Protein AF-A0A941WQU3-F1 (afdb_monomer_lite)

Secondary structure (DSSP, 8-state):
---TTTTT--GGGHHHHHHHHHHHHHHSSS-HHHHHHHHHHHHHHHT--GGGHHHHHHHHHHHHHHSSS-HHHHHHHHHHHHHHHHHH-

Radius of gyration: 12.36 Å; chains: 1; bounding box: 22×33×31 Å

Foldseek 3Di:
DPQVVVLVDDPVLSVVLVVLLVVCCVQFPDHSVRCSNLLSLLCVLQVNDSVCNNVVSVVLSVCCVPDPDGSVVVSVVSNVVSNVVSVVD

Sequence (89 aa):
MATAGQLGINKNYLADFSRTMIDLGNSTDIVADEAASTLAKFANITNMDQSLFGNLGATLVDLGNKFATTESSIMEMSLRLAAAGHQVG

Structure (mmCIF, N/CA/C/O backbone):
data_AF-A0A941WQU3-F1
#
_entry.id   AF-A0A941WQU3-F1
#
loop_
_atom_site.group_PDB
_atom_site.id
_atom_site.type_symbol
_atom_site.label_atom_id
_atom_site.label_alt_id
_atom_site.label_comp_id
_atom_site.label_asym_id
_atom_site.label_entity_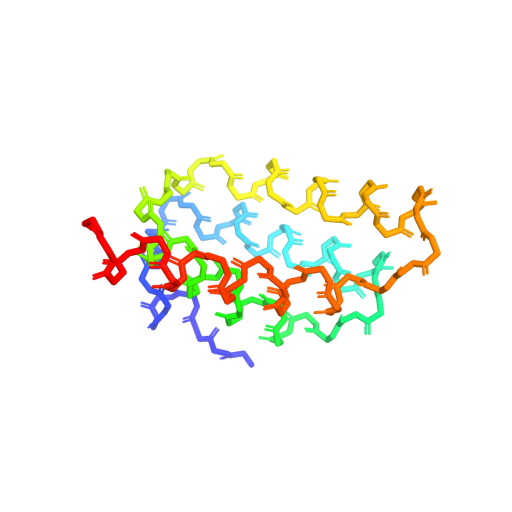id
_atom_site.label_seq_id
_atom_site.pdbx_PDB_ins_code
_atom_site.Cartn_x
_atom_site.Cartn_y
_atom_site.Cartn_z
_atom_site.occupancy
_atom_site.B_iso_or_equiv
_atom_site.auth_seq_id
_atom_site.auth_comp_id
_atom_site.auth_asym_id
_atom_site.auth_atom_id
_atom_site.pdbx_PDB_model_num
ATOM 1 N N . MET A 1 1 ? 11.100 -9.344 7.288 1.00 46.59 1 MET A N 1
ATOM 2 C CA . MET A 1 1 ? 9.698 -9.700 7.583 1.00 46.59 1 MET A CA 1
ATOM 3 C C . MET A 1 1 ? 9.241 -9.049 8.876 1.00 46.59 1 MET A C 1
ATOM 5 O O . MET A 1 1 ? 9.218 -9.685 9.928 1.00 46.59 1 MET A O 1
ATOM 9 N N . ALA A 1 2 ? 8.866 -7.770 8.810 1.00 53.81 2 ALA A N 1
ATOM 10 C CA . ALA A 1 2 ? 7.978 -7.218 9.828 1.00 53.81 2 ALA A CA 1
ATOM 11 C C . ALA A 1 2 ? 6.708 -8.081 9.819 1.00 53.81 2 ALA A C 1
ATOM 13 O O . ALA A 1 2 ? 6.111 -8.301 8.764 1.00 53.81 2 ALA A O 1
ATOM 14 N N . THR A 1 3 ? 6.337 -8.666 10.955 1.00 60.03 3 THR A N 1
ATOM 15 C CA . THR A 1 3 ? 5.144 -9.513 11.004 1.00 60.03 3 THR A CA 1
ATOM 16 C C . THR A 1 3 ? 3.950 -8.606 10.737 1.00 60.03 3 THR A C 1
ATOM 18 O O . THR A 1 3 ? 3.782 -7.615 11.436 1.00 60.03 3 THR A O 1
ATOM 21 N N . ALA A 1 4 ? 3.099 -8.922 9.760 1.00 66.75 4 ALA A N 1
ATOM 22 C CA . ALA A 1 4 ? 1.911 -8.118 9.452 1.00 66.75 4 ALA A CA 1
ATOM 23 C C . ALA A 1 4 ? 1.022 -7.848 10.696 1.00 66.75 4 ALA A C 1
ATOM 25 O O . ALA A 1 4 ? 0.360 -6.818 10.779 1.00 66.75 4 ALA A O 1
ATOM 26 N N . GLY A 1 5 ? 1.109 -8.690 11.735 1.00 67.00 5 GLY A N 1
ATOM 27 C CA . GLY A 1 5 ? 0.524 -8.420 13.054 1.00 67.00 5 GLY A CA 1
ATOM 28 C C . GLY A 1 5 ? 1.121 -7.222 13.817 1.00 67.00 5 GLY A C 1
ATOM 29 O O . GLY A 1 5 ? 0.378 -6.509 14.479 1.00 67.00 5 GLY A O 1
ATOM 30 N N . GLN A 1 6 ? 2.424 -6.940 13.702 1.00 70.88 6 GLN A N 1
ATOM 31 C CA . GLN A 1 6 ? 3.043 -5.713 14.239 1.00 70.88 6 GLN A CA 1
ATOM 32 C C . GLN A 1 6 ? 2.600 -4.457 13.484 1.00 70.88 6 GLN A C 1
ATOM 34 O O . GLN A 1 6 ? 2.697 -3.351 14.004 1.00 70.88 6 GLN A O 1
ATOM 39 N N . LEU A 1 7 ? 2.112 -4.634 12.259 1.00 76.81 7 LEU A N 1
ATOM 40 C CA . LEU A 1 7 ? 1.649 -3.564 11.390 1.00 76.81 7 LEU A CA 1
ATOM 41 C C . LEU A 1 7 ? 0.140 -3.283 11.535 1.00 76.81 7 LEU A C 1
ATOM 43 O O . LEU A 1 7 ? -0.396 -2.458 10.800 1.00 76.81 7 LEU A O 1
ATOM 47 N N . GLY A 1 8 ? -0.548 -3.948 12.471 1.00 79.31 8 GLY A N 1
ATOM 48 C CA . GLY A 1 8 ? -1.981 -3.743 12.724 1.00 79.31 8 GLY A CA 1
ATOM 49 C C . GLY A 1 8 ? -2.916 -4.462 11.743 1.00 79.31 8 GLY A C 1
ATOM 50 O O . GLY A 1 8 ? -4.117 -4.188 11.716 1.00 79.31 8 GLY A O 1
ATOM 51 N N . ILE A 1 9 ? -2.395 -5.395 10.941 1.00 83.81 9 ILE A N 1
ATOM 52 C CA . ILE A 1 9 ? -3.191 -6.154 9.972 1.00 83.81 9 ILE A CA 1
ATOM 53 C C . ILE A 1 9 ? -4.000 -7.234 10.698 1.00 83.81 9 ILE A C 1
ATOM 55 O O . ILE A 1 9 ? -3.469 -8.022 11.486 1.00 83.81 9 ILE A O 1
ATOM 59 N N . ASN A 1 10 ? -5.301 -7.290 10.422 1.00 84.81 10 ASN A N 1
ATOM 60 C CA . ASN A 1 10 ? -6.189 -8.305 10.965 1.00 84.81 10 ASN A CA 1
ATOM 61 C C . ASN A 1 10 ? -5.813 -9.690 10.417 1.00 84.81 10 ASN A C 1
ATOM 63 O O . ASN A 1 10 ? -5.486 -9.843 9.240 1.00 84.81 10 ASN A O 1
ATOM 67 N N . LYS A 1 11 ? -5.936 -10.726 11.254 1.00 83.94 11 LYS A N 1
ATOM 68 C CA . LYS A 1 11 ? -5.664 -12.120 10.868 1.00 83.94 11 LYS A CA 1
ATOM 69 C C . LYS A 1 11 ? -6.435 -12.557 9.620 1.00 83.94 11 LYS A C 1
ATOM 71 O O . LYS A 1 11 ? -5.890 -13.316 8.826 1.00 83.94 11 LYS A O 1
ATOM 76 N N . ASN A 1 12 ? -7.656 -12.057 9.431 1.00 85.31 12 ASN A N 1
ATOM 77 C CA . ASN A 1 12 ? -8.496 -12.404 8.285 1.00 85.31 12 ASN A CA 1
ATOM 78 C C . ASN A 1 12 ? -7.959 -11.836 6.961 1.00 85.31 12 ASN A C 1
ATOM 80 O O . ASN A 1 12 ? -8.163 -12.452 5.924 1.00 85.31 12 ASN A O 1
ATOM 84 N N . TYR A 1 13 ? -7.238 -10.710 7.002 1.00 85.44 13 TYR A N 1
ATOM 85 C CA . TYR A 1 13 ? -6.666 -10.048 5.821 1.00 85.44 13 TYR A CA 1
ATOM 86 C C . TYR A 1 13 ? -5.164 -10.301 5.658 1.00 85.44 13 TYR A C 1
ATOM 88 O O . TYR A 1 13 ? -4.545 -9.808 4.719 1.00 85.44 13 TYR A O 1
ATOM 96 N N . LEU A 1 14 ? -4.559 -11.087 6.553 1.00 83.69 14 LEU A N 1
ATOM 97 C CA . LEU A 1 14 ? -3.125 -11.370 6.539 1.00 83.69 14 LEU A CA 1
ATOM 98 C C . LEU A 1 14 ? -2.694 -12.061 5.238 1.00 83.69 14 LEU A C 1
ATOM 100 O O . LEU A 1 14 ? -1.652 -11.731 4.683 1.00 83.69 14 LEU A O 1
ATOM 104 N N . ALA A 1 15 ? -3.507 -13.004 4.751 1.00 85.75 15 ALA A N 1
ATOM 105 C CA . ALA A 1 15 ? -3.229 -13.748 3.527 1.00 85.75 15 ALA A CA 1
ATOM 106 C C . ALA A 1 15 ? -3.285 -12.847 2.284 1.00 85.75 15 ALA A C 1
ATOM 108 O O . ALA A 1 15 ? -2.369 -12.884 1.463 1.00 85.75 15 ALA A O 1
ATOM 109 N N . ASP A 1 16 ? -4.314 -12.002 2.183 1.00 84.69 16 ASP A N 1
ATOM 110 C CA . ASP A 1 16 ? -4.482 -11.059 1.072 1.00 84.69 16 ASP A CA 1
ATOM 111 C C . ASP A 1 16 ? -3.393 -9.986 1.082 1.00 84.69 16 ASP A C 1
ATOM 113 O O . ASP A 1 16 ? -2.815 -9.664 0.042 1.00 84.69 16 ASP A O 1
ATOM 117 N N . PHE A 1 17 ? -3.043 -9.490 2.271 1.00 83.69 17 PHE A N 1
ATOM 118 C CA . PHE A 1 17 ? -1.925 -8.577 2.456 1.00 83.69 17 PHE A CA 1
ATOM 119 C C . PHE A 1 17 ? -0.610 -9.218 1.999 1.00 83.69 17 PHE A C 1
ATOM 121 O O . PHE A 1 17 ? 0.091 -8.652 1.165 1.00 83.69 17 PHE A O 1
ATOM 128 N N . SER A 1 18 ? -0.289 -10.426 2.476 1.00 84.44 18 SER A N 1
ATOM 129 C CA . SER A 1 18 ? 0.925 -11.138 2.065 1.00 84.44 18 SER A CA 1
ATOM 130 C C . SER A 1 18 ? 0.968 -11.411 0.562 1.00 84.44 18 SER A C 1
ATOM 132 O O . SER A 1 18 ? 2.023 -11.235 -0.039 1.00 84.44 18 SER A O 1
ATOM 134 N N . ARG A 1 19 ? -0.155 -11.790 -0.061 1.00 84.81 19 ARG A N 1
ATOM 135 C CA . ARG A 1 19 ? -0.231 -11.968 -1.518 1.00 84.81 19 ARG A CA 1
ATOM 136 C C . ARG A 1 19 ? 0.052 -10.663 -2.255 1.00 84.81 19 ARG A C 1
ATOM 138 O O . ARG A 1 19 ? 0.921 -10.646 -3.114 1.00 84.81 19 ARG A O 1
ATOM 145 N N . THR A 1 20 ? -0.586 -9.571 -1.840 1.00 83.88 20 THR A N 1
ATOM 146 C CA . THR A 1 20 ? -0.346 -8.240 -2.414 1.00 83.88 20 THR A CA 1
ATOM 147 C C . THR A 1 20 ? 1.132 -7.848 -2.311 1.00 83.88 20 THR A C 1
ATOM 149 O O . THR A 1 20 ? 1.695 -7.322 -3.264 1.00 83.88 20 THR A O 1
ATOM 152 N N . MET A 1 21 ? 1.797 -8.144 -1.188 1.00 80.00 21 MET A N 1
ATOM 153 C CA . MET A 1 21 ? 3.228 -7.855 -1.026 1.00 80.00 21 MET A CA 1
ATOM 154 C C . MET A 1 21 ? 4.120 -8.710 -1.927 1.00 80.00 21 MET A C 1
ATOM 156 O O . MET A 1 21 ? 5.125 -8.214 -2.429 1.00 80.00 21 MET A O 1
ATOM 160 N N . ILE A 1 22 ? 3.768 -9.980 -2.136 1.00 81.69 22 ILE A N 1
ATOM 161 C CA . ILE A 1 22 ? 4.480 -10.863 -3.070 1.00 81.69 22 ILE A CA 1
ATOM 162 C C . ILE A 1 22 ? 4.327 -10.341 -4.502 1.00 81.69 22 ILE A C 1
ATOM 164 O O . ILE A 1 22 ? 5.313 -10.251 -5.229 1.00 81.69 22 ILE A O 1
ATOM 168 N N . ASP A 1 23 ? 3.112 -9.956 -4.888 1.00 80.38 23 ASP A N 1
ATOM 169 C CA . ASP A 1 23 ? 2.822 -9.446 -6.228 1.00 80.38 23 ASP A CA 1
ATOM 170 C C . ASP A 1 23 ? 3.556 -8.124 -6.492 1.00 80.38 23 ASP A C 1
ATOM 172 O O . ASP A 1 23 ? 4.136 -7.945 -7.564 1.00 80.38 23 ASP A O 1
ATOM 176 N N . LEU A 1 24 ? 3.628 -7.245 -5.487 1.00 78.88 24 LEU A N 1
ATOM 177 C CA . LEU A 1 24 ? 4.435 -6.026 -5.538 1.00 78.88 24 LEU A CA 1
ATOM 178 C C . LEU A 1 24 ? 5.931 -6.329 -5.632 1.00 78.88 24 LEU A C 1
ATOM 180 O O . LEU A 1 24 ? 6.606 -5.760 -6.482 1.00 78.88 24 LEU A O 1
ATOM 184 N N . GLY A 1 25 ? 6.451 -7.258 -4.828 1.00 77.06 25 GLY A N 1
ATOM 185 C CA . GLY A 1 25 ? 7.866 -7.639 -4.873 1.00 77.06 25 GLY A CA 1
ATOM 186 C C . GLY A 1 25 ? 8.306 -8.256 -6.205 1.00 77.06 25 GLY A C 1
ATOM 187 O O . GLY A 1 25 ? 9.478 -8.175 -6.554 1.00 77.06 25 GLY A O 1
ATOM 188 N N . ASN A 1 26 ? 7.378 -8.858 -6.952 1.00 75.06 26 ASN A N 1
ATOM 189 C CA . ASN A 1 26 ? 7.643 -9.392 -8.289 1.00 75.06 26 ASN A CA 1
ATOM 190 C C . ASN A 1 26 ? 7.504 -8.346 -9.404 1.00 75.06 26 ASN A C 1
ATOM 192 O O . ASN A 1 26 ? 8.079 -8.533 -10.474 1.00 75.06 26 ASN A O 1
ATOM 196 N N . SER A 1 27 ? 6.709 -7.296 -9.187 1.00 69.94 27 SER A N 1
ATOM 197 C CA . SER A 1 27 ? 6.235 -6.415 -10.265 1.00 69.94 27 SER A CA 1
ATOM 198 C C . SER A 1 27 ? 6.704 -4.967 -10.144 1.00 69.94 27 SER A C 1
ATOM 200 O O . SER A 1 27 ? 6.366 -4.169 -11.010 1.00 69.94 27 SER A O 1
ATOM 202 N N . THR A 1 28 ? 7.430 -4.611 -9.082 1.00 70.62 28 THR A N 1
ATOM 203 C CA . THR A 1 28 ? 7.801 -3.220 -8.772 1.00 70.62 28 THR A CA 1
ATOM 204 C C . THR A 1 28 ? 9.268 -3.108 -8.368 1.00 70.62 28 THR A C 1
ATOM 206 O O . THR A 1 28 ? 9.907 -4.104 -8.033 1.00 70.62 28 THR A O 1
ATOM 209 N N . ASP A 1 29 ? 9.797 -1.884 -8.376 1.00 74.62 29 ASP A N 1
ATOM 210 C CA . ASP A 1 29 ? 11.173 -1.583 -7.945 1.00 74.62 29 ASP A CA 1
ATOM 211 C C . ASP A 1 29 ? 11.341 -1.579 -6.408 1.00 74.62 29 ASP A C 1
ATOM 213 O O . ASP A 1 29 ? 12.451 -1.519 -5.881 1.00 74.62 29 ASP A O 1
ATOM 217 N N . ILE A 1 30 ? 10.238 -1.653 -5.656 1.00 71.56 30 ILE A N 1
ATOM 218 C CA . ILE A 1 30 ? 10.257 -1.556 -4.196 1.00 71.56 30 ILE A CA 1
ATOM 219 C C . ILE A 1 30 ? 10.564 -2.922 -3.555 1.00 71.56 30 ILE A C 1
ATOM 221 O O . ILE A 1 30 ? 10.043 -3.967 -3.953 1.00 71.56 30 ILE A O 1
ATOM 225 N N . VAL A 1 31 ? 11.365 -2.931 -2.487 1.00 71.25 31 VAL A N 1
ATOM 226 C CA . VAL A 1 31 ? 11.599 -4.156 -1.708 1.00 71.25 31 VAL A CA 1
ATOM 227 C C . VAL A 1 31 ? 10.301 -4.543 -0.994 1.00 71.25 31 VAL A C 1
ATOM 229 O O . VAL A 1 31 ? 9.741 -3.739 -0.252 1.00 71.25 31 VAL A O 1
ATOM 232 N N . ALA A 1 32 ? 9.835 -5.785 -1.163 1.00 70.38 32 ALA A N 1
ATOM 233 C CA . ALA A 1 32 ? 8.549 -6.253 -0.625 1.00 70.38 32 ALA A CA 1
ATOM 234 C C . ALA A 1 32 ? 8.353 -5.971 0.882 1.00 70.38 32 ALA A C 1
ATOM 236 O O . ALA A 1 32 ? 7.264 -5.594 1.311 1.00 70.38 32 ALA A O 1
ATOM 237 N N . ASP A 1 33 ? 9.412 -6.107 1.688 1.00 71.56 33 ASP A N 1
ATOM 238 C CA . ASP A 1 33 ? 9.386 -5.798 3.128 1.00 71.56 33 ASP A CA 1
ATOM 239 C C . ASP A 1 33 ? 9.193 -4.289 3.406 1.00 71.56 33 ASP A C 1
ATOM 241 O O . ASP A 1 33 ? 8.507 -3.903 4.358 1.00 71.56 33 ASP A O 1
ATOM 245 N N . GLU A 1 34 ? 9.772 -3.425 2.572 1.00 74.75 34 GLU A N 1
ATOM 246 C CA . GLU A 1 34 ? 9.653 -1.968 2.678 1.00 74.75 34 GLU A CA 1
ATOM 247 C C . GLU A 1 34 ? 8.285 -1.479 2.181 1.00 74.75 34 GLU A C 1
ATOM 249 O O . GLU A 1 34 ? 7.638 -0.662 2.849 1.00 74.75 34 GLU A O 1
ATOM 254 N N . ALA A 1 35 ? 7.785 -2.064 1.085 1.00 75.62 35 ALA A N 1
ATOM 255 C CA . ALA A 1 35 ? 6.412 -1.886 0.612 1.00 75.62 35 ALA A CA 1
ATOM 256 C C . ALA A 1 35 ? 5.407 -2.220 1.715 1.00 75.62 35 ALA A C 1
ATOM 258 O O . ALA A 1 35 ? 4.531 -1.413 2.015 1.00 75.62 35 ALA A O 1
ATOM 259 N N . ALA A 1 36 ? 5.565 -3.381 2.358 1.00 77.62 36 ALA A N 1
ATOM 260 C CA . ALA A 1 36 ? 4.662 -3.864 3.396 1.00 77.62 36 ALA A CA 1
ATOM 261 C C . ALA A 1 36 ? 4.560 -2.897 4.575 1.00 77.62 36 ALA A C 1
ATOM 263 O O . ALA A 1 36 ? 3.461 -2.549 5.011 1.00 77.62 36 ALA A O 1
ATOM 264 N N . SER A 1 37 ? 5.706 -2.427 5.068 1.00 82.94 37 SER A N 1
ATOM 265 C CA . SER A 1 37 ? 5.753 -1.455 6.160 1.00 82.94 37 SER A CA 1
ATOM 266 C C . SER A 1 37 ? 5.071 -0.142 5.769 1.00 82.94 37 SER A C 1
ATOM 268 O O . SER A 1 37 ? 4.279 0.407 6.536 1.00 82.94 37 SER A O 1
ATOM 270 N N . THR A 1 38 ? 5.331 0.345 4.557 1.00 81.88 38 THR A N 1
ATOM 271 C CA . THR A 1 38 ? 4.813 1.632 4.078 1.00 81.88 38 THR A CA 1
ATOM 272 C C . THR A 1 38 ? 3.314 1.574 3.783 1.00 81.88 38 THR A C 1
ATOM 274 O O . THR A 1 38 ? 2.577 2.465 4.198 1.00 81.88 38 THR A O 1
ATOM 277 N N . LEU A 1 39 ? 2.839 0.501 3.148 1.00 82.56 39 LEU A N 1
ATOM 278 C CA . LEU A 1 39 ? 1.422 0.254 2.865 1.00 82.56 39 LEU A CA 1
ATOM 279 C C . LEU A 1 39 ? 0.610 0.099 4.143 1.00 82.56 39 LEU A C 1
ATOM 281 O O . LEU A 1 39 ? -0.468 0.677 4.265 1.00 82.56 39 LEU A O 1
ATOM 285 N N . ALA A 1 40 ? 1.137 -0.627 5.127 1.00 85.12 40 ALA A N 1
ATOM 286 C CA . ALA A 1 40 ? 0.447 -0.753 6.397 1.00 85.12 40 ALA A CA 1
ATOM 287 C C . ALA A 1 40 ? 0.420 0.570 7.174 1.00 85.12 40 ALA A C 1
ATOM 289 O O . ALA A 1 40 ? -0.610 0.922 7.741 1.00 85.12 40 ALA A O 1
ATOM 290 N N . LYS A 1 41 ? 1.509 1.352 7.174 1.00 86.25 41 LYS A N 1
ATOM 291 C CA . LYS A 1 41 ? 1.500 2.711 7.746 1.00 86.25 41 LYS A CA 1
ATOM 292 C C . LYS A 1 41 ? 0.477 3.603 7.051 1.00 86.25 41 LYS A C 1
ATOM 294 O O . LYS A 1 41 ? -0.291 4.271 7.732 1.00 86.25 41 LYS A O 1
ATOM 299 N N . PHE A 1 42 ? 0.438 3.581 5.721 1.00 86.81 42 PHE A N 1
ATOM 300 C CA . PHE A 1 42 ? -0.531 4.334 4.932 1.00 86.81 42 PHE A CA 1
ATOM 301 C C . PHE A 1 42 ? -1.971 3.961 5.305 1.00 86.81 42 PHE A C 1
ATOM 303 O O . PHE A 1 42 ? -2.769 4.844 5.614 1.00 86.81 42 PHE A O 1
ATOM 310 N N . ALA A 1 43 ? -2.287 2.665 5.353 1.00 87.50 43 ALA A N 1
ATOM 311 C CA . ALA A 1 43 ? -3.613 2.187 5.728 1.00 87.50 43 ALA A CA 1
ATOM 312 C C . ALA A 1 43 ? -3.993 2.570 7.164 1.00 87.50 43 ALA A C 1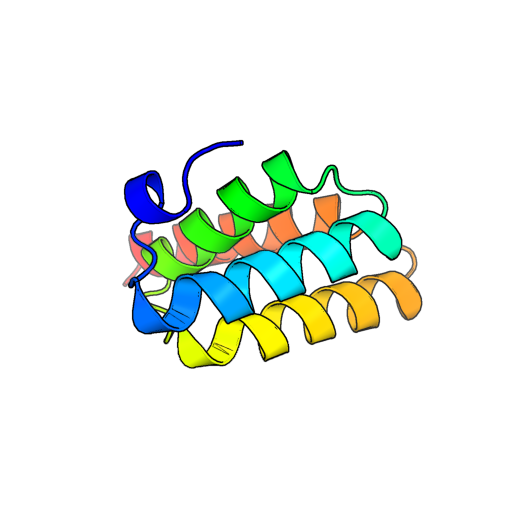
ATOM 314 O O . ALA A 1 43 ? -5.123 2.981 7.404 1.00 87.50 43 ALA A O 1
ATOM 315 N N . ASN A 1 44 ? -3.046 2.511 8.104 1.00 85.31 44 ASN A N 1
ATOM 316 C CA . ASN A 1 44 ? -3.282 2.936 9.483 1.00 85.31 44 ASN A CA 1
ATOM 317 C C . ASN A 1 44 ? -3.524 4.452 9.594 1.00 85.31 44 ASN A C 1
ATOM 319 O O . ASN A 1 44 ? -4.457 4.861 10.274 1.00 85.31 44 ASN A O 1
ATOM 323 N N . ILE A 1 45 ? -2.732 5.291 8.913 1.00 85.56 45 ILE A N 1
ATOM 324 C CA . ILE A 1 45 ? -2.887 6.761 8.947 1.00 85.56 45 ILE A CA 1
ATOM 325 C C . ILE A 1 45 ? -4.226 7.186 8.336 1.00 85.56 45 ILE A C 1
ATOM 327 O O . ILE A 1 45 ? -4.902 8.071 8.848 1.00 85.56 45 ILE A O 1
ATOM 331 N N . THR A 1 46 ? -4.611 6.551 7.232 1.00 87.06 46 THR A N 1
ATOM 332 C CA . THR A 1 46 ? -5.840 6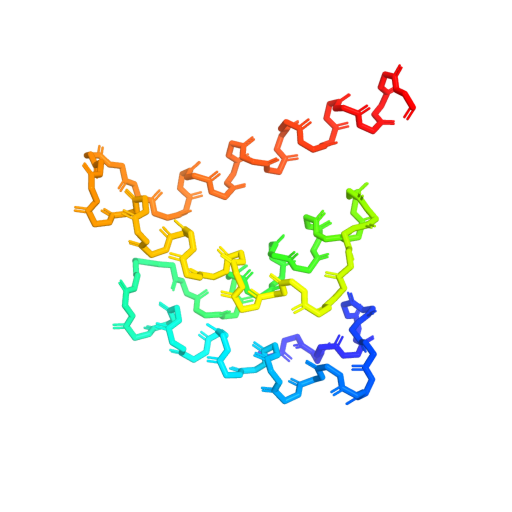.882 6.500 1.00 87.06 46 THR A CA 1
ATOM 333 C C . THR A 1 46 ? -7.086 6.188 7.051 1.00 87.06 46 THR A C 1
ATOM 335 O O . THR A 1 46 ? -8.177 6.438 6.545 1.00 87.06 46 THR A O 1
ATOM 338 N N . ASN A 1 47 ? -6.951 5.324 8.066 1.00 86.62 47 ASN A N 1
ATOM 339 C CA . ASN A 1 47 ? -8.000 4.394 8.503 1.00 86.62 47 ASN A CA 1
ATOM 340 C C . ASN A 1 47 ? -8.624 3.610 7.328 1.00 86.62 47 ASN A C 1
ATOM 342 O O . ASN A 1 47 ? -9.838 3.406 7.270 1.00 86.62 47 ASN A O 1
ATOM 346 N N . MET A 1 48 ? -7.796 3.192 6.365 1.00 87.12 48 MET A N 1
ATOM 347 C CA . MET A 1 48 ? -8.241 2.456 5.184 1.00 87.12 48 MET A CA 1
ATOM 348 C C . MET A 1 48 ? -8.804 1.089 5.576 1.00 87.12 48 MET A C 1
ATOM 350 O O . MET A 1 48 ? -8.215 0.361 6.378 1.00 87.12 48 MET A O 1
ATOM 354 N N . ASP A 1 49 ? -9.912 0.707 4.941 1.00 90.12 49 ASP A N 1
ATOM 355 C CA . ASP A 1 49 ? -10.435 -0.650 5.049 1.00 90.12 49 ASP A CA 1
ATOM 356 C C . ASP A 1 49 ? -9.399 -1.654 4.518 1.00 90.12 49 ASP A C 1
ATOM 358 O O . ASP A 1 49 ? -8.926 -1.569 3.383 1.00 90.12 49 ASP A O 1
ATOM 362 N N . GLN A 1 50 ? -9.044 -2.622 5.358 1.00 85.31 50 GLN A N 1
ATOM 363 C CA . GLN A 1 50 ? -8.035 -3.632 5.049 1.00 85.31 50 GLN A CA 1
ATOM 364 C C . GLN A 1 50 ? -8.462 -4.580 3.916 1.00 85.31 50 GLN A C 1
ATOM 366 O O . GLN A 1 50 ? -7.607 -5.174 3.264 1.00 85.31 50 GLN A O 1
ATOM 371 N N . SER A 1 51 ? -9.758 -4.681 3.609 1.00 88.56 51 SER A N 1
ATOM 372 C CA . SER A 1 51 ? -10.244 -5.393 2.419 1.00 88.56 51 SER A CA 1
ATOM 373 C C . SER A 1 51 ? -9.780 -4.751 1.103 1.00 88.56 51 SER A C 1
ATOM 375 O O . SER A 1 51 ? -9.774 -5.405 0.062 1.00 88.56 51 SER A O 1
ATOM 377 N N . LEU A 1 52 ? -9.334 -3.490 1.138 1.00 88.38 52 LEU A N 1
ATOM 378 C CA . LEU A 1 52 ? -8.871 -2.743 -0.031 1.00 88.38 52 LEU A CA 1
ATOM 379 C C . LEU A 1 52 ? -7.368 -2.895 -0.300 1.00 88.38 52 LEU A C 1
ATOM 381 O O . LEU A 1 52 ? -6.869 -2.282 -1.244 1.00 88.38 52 LEU A O 1
ATOM 385 N N . PHE A 1 53 ? -6.630 -3.709 0.466 1.00 84.50 53 PHE A N 1
ATOM 386 C CA . PHE A 1 53 ? -5.188 -3.882 0.239 1.00 84.50 53 PHE A CA 1
ATOM 387 C C . PHE A 1 53 ? -4.853 -4.353 -1.177 1.00 84.50 53 PHE A C 1
ATOM 389 O O . PHE A 1 53 ? -3.933 -3.810 -1.787 1.00 84.50 53 PHE A O 1
ATOM 396 N N . GLY A 1 54 ? -5.634 -5.287 -1.727 1.00 85.44 54 GLY A N 1
ATOM 397 C CA . GLY A 1 54 ? -5.455 -5.738 -3.108 1.00 85.44 54 GLY A CA 1
ATOM 398 C C . GLY A 1 54 ? -5.644 -4.604 -4.121 1.00 85.44 54 GLY A C 1
ATOM 399 O O . GLY A 1 54 ? -4.849 -4.467 -5.047 1.00 85.44 54 GLY A O 1
ATOM 400 N N . ASN A 1 55 ? -6.634 -3.731 -3.904 1.00 88.31 55 ASN A N 1
ATOM 401 C CA . ASN A 1 55 ? -6.877 -2.573 -4.769 1.00 88.31 55 ASN A CA 1
ATOM 402 C C . ASN A 1 55 ? -5.739 -1.554 -4.677 1.00 88.31 55 ASN A C 1
ATOM 404 O O . ASN A 1 55 ? -5.340 -0.986 -5.692 1.00 88.31 55 ASN A O 1
ATOM 408 N N . LEU A 1 56 ? -5.204 -1.333 -3.474 1.00 85.44 56 LEU A N 1
ATOM 409 C CA . LEU A 1 56 ? -4.074 -0.435 -3.255 1.00 85.44 56 LEU A CA 1
ATOM 410 C C . LEU A 1 56 ? -2.814 -0.946 -3.966 1.00 85.44 56 LEU A C 1
ATOM 412 O O . LEU A 1 56 ? -2.172 -0.182 -4.683 1.00 85.44 56 LEU A O 1
ATOM 416 N N . GLY A 1 57 ? -2.502 -2.240 -3.840 1.00 84.62 57 GLY A N 1
ATOM 417 C CA . GLY A 1 57 ? -1.381 -2.857 -4.553 1.00 84.62 57 GLY A CA 1
ATOM 418 C C . GLY A 1 57 ? -1.559 -2.832 -6.071 1.00 84.62 57 GLY A C 1
ATOM 419 O O . GLY A 1 57 ? -0.648 -2.424 -6.785 1.00 84.62 57 GLY A O 1
ATOM 420 N N . ALA A 1 58 ? -2.750 -3.176 -6.570 1.00 85.88 58 ALA A N 1
ATOM 421 C CA . ALA A 1 58 ? -3.055 -3.121 -8.000 1.00 85.88 58 ALA A CA 1
ATOM 422 C C . ALA A 1 58 ? -2.940 -1.697 -8.563 1.00 85.88 58 ALA A C 1
ATOM 424 O O . ALA A 1 58 ? -2.376 -1.506 -9.636 1.00 85.88 58 ALA A O 1
ATOM 425 N N . THR A 1 59 ? -3.421 -0.692 -7.824 1.00 86.12 59 THR A N 1
ATOM 426 C CA . THR A 1 59 ? -3.294 0.721 -8.214 1.00 86.12 59 THR A CA 1
ATOM 427 C C . THR A 1 59 ? -1.831 1.145 -8.247 1.00 86.12 59 THR A C 1
ATOM 429 O O . THR A 1 59 ? -1.423 1.842 -9.168 1.00 86.12 59 THR A O 1
ATOM 432 N N . LEU A 1 60 ? -1.022 0.703 -7.281 1.00 82.62 60 LEU A N 1
ATOM 433 C CA . LEU A 1 60 ? 0.399 1.033 -7.237 1.00 82.62 60 LEU A CA 1
ATOM 434 C C . LEU A 1 60 ? 1.153 0.468 -8.452 1.00 82.62 60 LEU A C 1
ATOM 436 O O . LEU A 1 60 ? 1.886 1.207 -9.104 1.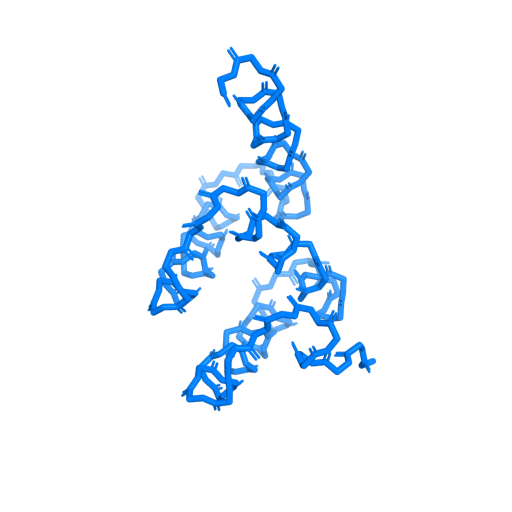00 82.62 60 LEU A O 1
ATOM 440 N N . VAL A 1 61 ? 0.902 -0.798 -8.802 1.00 83.19 61 VAL A N 1
ATOM 441 C CA . VAL A 1 61 ? 1.458 -1.447 -10.005 1.00 83.19 61 VAL A CA 1
ATOM 442 C C . VAL A 1 61 ? 0.964 -0.767 -11.282 1.00 83.19 61 VAL A C 1
ATOM 444 O O . VAL A 1 61 ? 1.736 -0.548 -12.213 1.00 83.19 61 VAL A O 1
ATOM 447 N N . ASP A 1 62 ? -0.322 -0.422 -11.359 1.00 85.94 62 ASP A N 1
ATOM 448 C CA . ASP A 1 62 ? -0.884 0.251 -12.532 1.00 85.94 62 ASP A CA 1
ATOM 449 C C . ASP A 1 62 ? -0.270 1.645 -12.734 1.00 85.94 62 ASP A C 1
ATOM 451 O O . ASP A 1 62 ? 0.056 2.023 -13.859 1.00 85.94 62 ASP A O 1
ATOM 455 N N . LEU A 1 63 ? -0.045 2.391 -11.646 1.00 82.50 63 LEU A N 1
ATOM 456 C CA . LEU A 1 63 ? 0.625 3.689 -11.684 1.00 82.50 63 LEU A CA 1
ATOM 457 C C . LEU A 1 63 ? 2.104 3.563 -12.077 1.00 82.50 63 LEU A C 1
ATOM 459 O O . LEU A 1 63 ? 2.550 4.319 -12.937 1.00 82.50 63 LEU A O 1
ATOM 463 N N . GLY A 1 64 ? 2.847 2.607 -11.512 1.00 78.00 64 GLY A N 1
ATOM 464 C CA . GLY A 1 64 ? 4.244 2.350 -11.886 1.00 78.00 64 GLY A CA 1
ATOM 465 C C . GLY A 1 64 ? 4.405 1.957 -13.359 1.00 78.00 64 GLY A C 1
ATOM 466 O O . GLY A 1 64 ? 5.304 2.437 -14.042 1.00 78.00 64 GLY A O 1
ATOM 467 N N . ASN A 1 65 ? 3.462 1.177 -13.897 1.00 81.19 65 ASN A N 1
ATOM 468 C CA . ASN A 1 65 ? 3.465 0.792 -15.310 1.00 81.19 65 ASN A CA 1
ATOM 469 C C . ASN A 1 65 ? 3.060 1.925 -16.269 1.00 81.19 65 ASN A C 1
ATOM 471 O O . ASN A 1 65 ? 3.492 1.934 -17.423 1.00 81.19 65 ASN A O 1
ATOM 475 N N . LYS A 1 66 ? 2.190 2.851 -15.843 1.00 81.69 66 LYS A N 1
ATOM 476 C CA . LYS A 1 66 ? 1.626 3.903 -16.715 1.00 81.69 66 LYS A CA 1
ATOM 477 C C . LYS A 1 66 ? 2.342 5.247 -16.634 1.00 81.69 66 LYS A C 1
ATOM 479 O O . LYS A 1 66 ? 2.178 6.061 -17.543 1.00 81.69 66 LYS A O 1
ATOM 484 N N . PHE A 1 67 ? 3.106 5.509 -15.578 1.00 76.75 67 PHE A N 1
ATOM 485 C CA . PHE A 1 67 ? 3.793 6.782 -15.370 1.00 76.75 67 PHE A CA 1
ATOM 486 C C . PHE A 1 67 ? 5.312 6.601 -15.370 1.00 76.75 67 PHE A C 1
ATOM 488 O O . PHE A 1 67 ? 5.832 5.565 -14.984 1.00 76.75 67 PHE A O 1
ATOM 495 N N . ALA A 1 68 ? 6.049 7.646 -15.759 1.00 75.50 68 ALA A N 1
ATOM 496 C CA . ALA A 1 68 ? 7.511 7.685 -15.653 1.00 75.50 68 ALA A CA 1
ATOM 497 C C . ALA A 1 68 ? 7.958 7.971 -14.203 1.00 75.50 68 ALA A C 1
ATOM 499 O O . ALA A 1 68 ? 8.673 8.935 -13.933 1.00 75.50 68 ALA A O 1
ATOM 500 N N . THR A 1 69 ? 7.462 7.188 -13.248 1.00 73.25 69 THR A N 1
ATOM 501 C CA . THR A 1 69 ? 7.780 7.305 -11.823 1.00 73.25 69 THR A CA 1
ATOM 502 C C . THR A 1 69 ? 7.953 5.913 -11.223 1.00 73.25 69 THR A C 1
ATOM 504 O O . THR A 1 69 ? 7.551 4.929 -11.833 1.00 73.25 69 THR A O 1
ATOM 507 N N . THR A 1 70 ? 8.549 5.822 -10.037 1.00 79.44 70 THR A N 1
ATOM 508 C CA . THR A 1 70 ? 8.715 4.545 -9.331 1.00 79.44 70 THR A CA 1
ATOM 509 C C . THR A 1 70 ? 7.626 4.364 -8.282 1.00 79.44 70 THR A C 1
ATOM 511 O O . THR A 1 70 ? 7.146 5.338 -7.692 1.00 79.44 70 THR A O 1
ATOM 514 N N . GLU A 1 71 ? 7.256 3.119 -7.994 1.00 81.12 71 GLU A N 1
ATOM 515 C CA . GLU A 1 71 ? 6.278 2.788 -6.954 1.00 81.12 71 GLU A CA 1
ATOM 516 C C . GLU A 1 71 ? 6.713 3.310 -5.580 1.00 81.12 71 GLU A C 1
ATOM 518 O O . GLU A 1 71 ? 5.886 3.788 -4.803 1.00 81.12 71 GLU A O 1
ATOM 523 N N . SER A 1 72 ? 8.022 3.328 -5.320 1.00 81.50 72 SER A N 1
ATOM 524 C CA . SER A 1 72 ? 8.640 3.936 -4.137 1.00 81.50 72 SER A CA 1
ATOM 525 C C . SER A 1 72 ? 8.320 5.428 -4.026 1.00 81.50 72 SER A C 1
ATOM 527 O O . SER A 1 72 ? 7.863 5.893 -2.981 1.00 81.50 72 SER A O 1
ATOM 529 N N . SER A 1 73 ? 8.474 6.171 -5.126 1.00 83.44 73 SER A N 1
ATOM 530 C CA . SER A 1 73 ? 8.177 7.608 -5.175 1.00 83.44 73 SER A CA 1
ATOM 531 C C . SER A 1 73 ? 6.681 7.883 -4.987 1.00 83.44 73 SER A C 1
ATOM 533 O O . SER A 1 73 ? 6.298 8.816 -4.273 1.00 83.44 73 SER A O 1
ATOM 535 N N . ILE A 1 74 ? 5.823 7.047 -5.587 1.00 85.19 74 ILE A N 1
ATOM 536 C CA . ILE A 1 74 ? 4.363 7.122 -5.426 1.00 85.19 74 ILE A CA 1
ATOM 537 C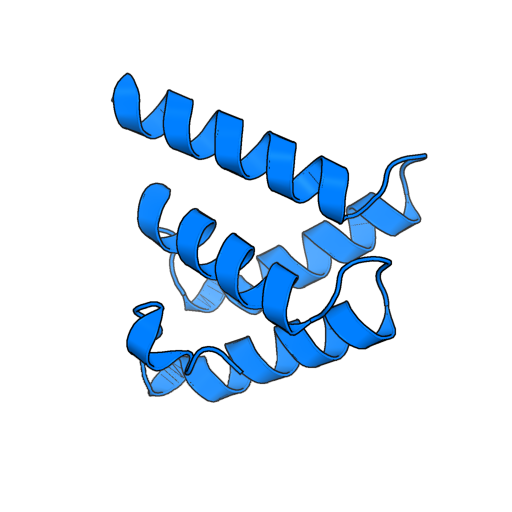 C . ILE A 1 74 ? 3.973 6.886 -3.965 1.00 85.19 74 ILE A C 1
ATOM 539 O O . ILE A 1 74 ? 3.174 7.649 -3.415 1.00 85.19 74 ILE A O 1
ATOM 543 N N . MET A 1 75 ? 4.537 5.864 -3.318 1.00 85.12 75 MET A N 1
ATOM 544 C CA . MET A 1 75 ? 4.241 5.546 -1.920 1.00 85.12 75 MET A CA 1
ATOM 545 C C . MET A 1 75 ? 4.735 6.628 -0.961 1.00 85.12 75 MET A C 1
ATOM 547 O O . MET A 1 75 ? 3.990 7.013 -0.061 1.00 85.12 75 MET A O 1
ATOM 551 N N . GLU A 1 76 ? 5.934 7.180 -1.159 1.00 86.25 76 GLU A N 1
ATOM 552 C CA . GLU A 1 76 ? 6.421 8.303 -0.346 1.00 86.25 76 GLU A CA 1
ATOM 553 C C . GLU A 1 76 ? 5.529 9.541 -0.474 1.00 86.25 76 GLU A C 1
ATOM 555 O O . GLU A 1 76 ? 5.232 10.217 0.517 1.00 86.25 76 GLU A O 1
ATOM 560 N N . MET A 1 77 ? 5.094 9.870 -1.693 1.00 88.31 77 MET A N 1
ATOM 561 C CA . MET A 1 77 ? 4.159 10.969 -1.912 1.00 88.31 77 MET A CA 1
ATOM 562 C C . MET A 1 77 ? 2.813 10.689 -1.235 1.00 88.31 77 MET A C 1
ATOM 564 O O . MET A 1 77 ? 2.307 11.544 -0.508 1.00 88.31 77 MET A O 1
ATOM 568 N N . SER A 1 78 ? 2.272 9.484 -1.414 1.00 87.56 78 SER A N 1
ATOM 569 C CA . SER A 1 78 ? 1.010 9.044 -0.808 1.00 87.56 78 SER A CA 1
ATOM 570 C C . SER A 1 78 ? 1.055 9.105 0.716 1.00 87.56 78 SER A C 1
ATOM 572 O O . SER A 1 78 ? 0.116 9.590 1.340 1.00 87.56 78 SER A O 1
ATOM 574 N N . LEU A 1 79 ? 2.165 8.686 1.328 1.00 87.75 79 LEU A N 1
ATOM 575 C CA . LEU A 1 79 ? 2.343 8.718 2.776 1.00 87.75 79 LEU A CA 1
ATOM 576 C C . LEU A 1 79 ? 2.422 10.154 3.307 1.00 87.75 79 LEU A C 1
ATOM 578 O O . LEU A 1 79 ? 1.807 10.461 4.326 1.00 87.75 79 LEU A O 1
ATOM 582 N N . ARG A 1 80 ? 3.128 11.053 2.605 1.00 88.00 80 ARG A N 1
ATOM 583 C CA . ARG A 1 80 ? 3.168 12.481 2.962 1.00 88.00 80 ARG A CA 1
ATOM 584 C C . ARG A 1 80 ? 1.793 13.130 2.853 1.00 88.00 80 ARG A C 1
ATOM 586 O O . ARG A 1 80 ? 1.421 13.888 3.742 1.00 88.00 80 ARG A O 1
ATOM 593 N N . LEU A 1 81 ? 1.038 12.816 1.801 1.00 87.38 81 LEU A N 1
ATOM 594 C CA . LEU A 1 81 ? -0.332 13.301 1.627 1.00 87.38 81 LEU A CA 1
ATOM 595 C C . LEU A 1 81 ? -1.264 12.764 2.717 1.00 87.38 81 LEU A C 1
ATOM 597 O O . LEU A 1 81 ? -2.007 13.541 3.307 1.00 87.38 81 LEU A O 1
ATOM 601 N N . ALA A 1 82 ? -1.189 11.468 3.023 1.00 86.38 82 ALA A N 1
ATOM 602 C CA . ALA A 1 82 ? -1.964 10.844 4.091 1.00 86.38 82 ALA A CA 1
ATOM 603 C C . ALA A 1 82 ? -1.655 11.469 5.458 1.00 86.38 82 ALA A C 1
ATOM 605 O O . ALA A 1 82 ? -2.572 11.828 6.190 1.00 86.38 82 ALA A O 1
ATOM 606 N N . ALA A 1 83 ? -0.372 11.647 5.784 1.00 86.12 83 ALA A N 1
ATOM 607 C CA . ALA A 1 83 ? 0.053 12.266 7.035 1.00 86.12 83 ALA A CA 1
ATOM 608 C C . ALA A 1 83 ? -0.380 13.736 7.125 1.00 86.12 83 ALA A C 1
ATOM 610 O O . ALA A 1 83 ? -0.879 14.165 8.161 1.00 86.12 83 ALA A O 1
ATOM 611 N N . ALA A 1 84 ? -0.235 14.501 6.037 1.00 87.00 84 ALA A N 1
ATOM 612 C CA . ALA A 1 84 ? -0.709 15.879 5.981 1.00 87.00 84 ALA A CA 1
ATOM 613 C C . ALA A 1 84 ? -2.230 15.952 6.171 1.00 87.00 84 ALA A C 1
ATOM 615 O O . ALA A 1 84 ? -2.689 16.760 6.971 1.00 87.00 84 ALA A O 1
ATOM 616 N N . GLY A 1 85 ? -2.989 15.085 5.491 1.00 83.25 85 GLY A N 1
ATOM 617 C CA . GLY A 1 85 ? -4.446 14.988 5.601 1.00 83.25 85 GLY A CA 1
ATOM 618 C C . GLY A 1 85 ? -4.918 14.637 7.011 1.00 83.25 85 GLY A C 1
ATOM 619 O O . GLY A 1 85 ? -5.830 15.280 7.513 1.00 83.25 85 GLY A O 1
ATOM 620 N N . HIS A 1 86 ? -4.249 13.688 7.670 1.00 83.12 86 HIS A N 1
ATOM 621 C CA . HIS A 1 86 ? -4.531 13.318 9.059 1.00 83.12 86 HIS A CA 1
ATOM 622 C C . HIS A 1 86 ? -4.164 14.417 10.073 1.00 83.12 86 HIS A C 1
ATOM 624 O O . HIS A 1 86 ? -4.764 14.518 11.133 1.00 83.12 86 HIS A O 1
ATOM 630 N N . GLN A 1 87 ? -3.162 15.250 9.782 1.00 78.88 87 GLN A N 1
ATOM 631 C CA . GLN A 1 87 ? -2.757 16.334 10.683 1.00 78.88 87 GLN A CA 1
ATOM 632 C C . GLN A 1 87 ? -3.722 17.529 10.643 1.00 78.88 87 GLN A C 1
ATOM 634 O O . GLN A 1 87 ? -3.851 18.247 11.636 1.00 78.88 87 GLN A O 1
ATOM 639 N N . VAL A 1 88 ? -4.344 17.784 9.488 1.00 79.94 88 V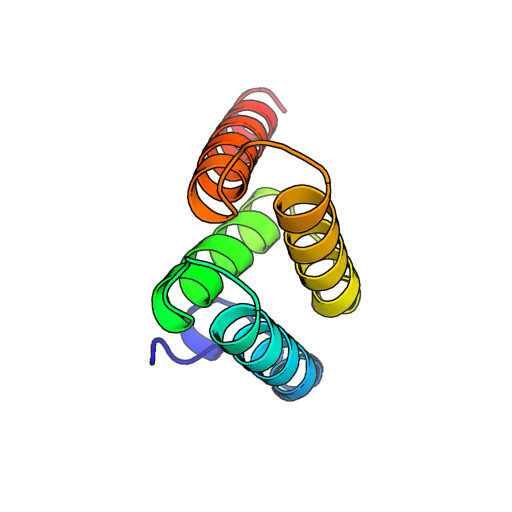AL A N 1
ATOM 640 C CA . VAL A 1 88 ? -5.282 18.905 9.295 1.00 79.94 88 VAL A CA 1
ATOM 641 C C . VAL A 1 88 ? -6.746 18.529 9.546 1.00 79.94 88 VAL A C 1
ATOM 643 O O . VAL A 1 88 ? -7.578 19.435 9.589 1.00 79.94 88 VAL A O 1
ATOM 646 N N . GLY A 1 89 ? -7.059 17.237 9.712 1.00 53.19 89 GLY A N 1
ATOM 647 C CA . GLY A 1 89 ? -8.412 16.706 9.907 1.00 53.19 89 GLY A CA 1
ATOM 648 C C . GLY A 1 89 ? -8.470 15.573 10.920 1.00 53.19 89 GLY A C 1
ATOM 649 O O . GLY A 1 89 ? -7.735 14.581 10.729 1.00 53.19 89 GLY A O 1
#

pLDDT: mean 80.6, std 8.08, range [46.59, 90.12]